Protein AF-A0A3S4J639-F1 (afdb_monomer_lite)

Structure (mmCIF, N/CA/C/O backbone):
data_AF-A0A3S4J639-F1
#
_entry.id   AF-A0A3S4J639-F1
#
loop_
_atom_site.group_PDB
_atom_site.id
_atom_site.type_symbol
_atom_site.label_atom_id
_atom_site.label_alt_id
_atom_site.label_comp_id
_atom_site.label_asym_id
_atom_site.label_entity_id
_atom_site.label_seq_id
_atom_site.pdbx_PDB_ins_code
_atom_site.Cartn_x
_atom_site.Cartn_y
_atom_site.Cartn_z
_atom_site.occupancy
_atom_site.B_iso_or_equiv
_atom_site.auth_seq_id
_atom_site.auth_comp_id
_atom_site.auth_asym_id
_atom_site.auth_atom_id
_atom_site.pdbx_PDB_model_num
ATOM 1 N N . MET A 1 1 ? -2.986 -2.189 -12.716 1.00 57.12 1 MET A N 1
ATOM 2 C CA . MET A 1 1 ? -3.642 -1.630 -11.505 1.00 57.12 1 MET A CA 1
ATOM 3 C C . MET A 1 1 ? -4.311 -2.716 -10.653 1.00 57.12 1 MET A C 1
ATOM 5 O O . MET A 1 1 ? -4.065 -2.722 -9.459 1.00 57.12 1 MET A O 1
ATOM 9 N N . HIS A 1 2 ? -5.054 -3.672 -11.236 1.00 68.25 2 HIS A N 1
ATOM 10 C CA . HIS A 1 2 ? -5.574 -4.851 -10.508 1.00 68.25 2 HIS A CA 1
ATOM 11 C C . HIS A 1 2 ? -4.480 -5.759 -9.915 1.00 68.25 2 HIS A C 1
ATOM 13 O O . HIS A 1 2 ? -4.654 -6.271 -8.815 1.00 68.25 2 HIS A O 1
ATOM 19 N N . MET A 1 3 ? -3.333 -5.900 -10.593 1.00 84.94 3 MET A N 1
ATOM 20 C CA . MET A 1 3 ? -2.235 -6.765 -10.136 1.00 84.94 3 MET A CA 1
ATOM 21 C C . MET A 1 3 ? -1.687 -6.385 -8.755 1.00 84.94 3 MET A C 1
ATOM 23 O O . MET A 1 3 ? -1.402 -7.276 -7.970 1.00 84.94 3 MET A O 1
ATOM 27 N N . LEU A 1 4 ? -1.598 -5.090 -8.420 1.00 91.25 4 LEU A N 1
ATOM 28 C CA . LEU A 1 4 ? -1.104 -4.658 -7.106 1.00 91.25 4 LEU A CA 1
ATOM 29 C C . LEU A 1 4 ? -2.045 -5.094 -5.983 1.00 91.25 4 LEU A C 1
ATOM 31 O O . LEU A 1 4 ? 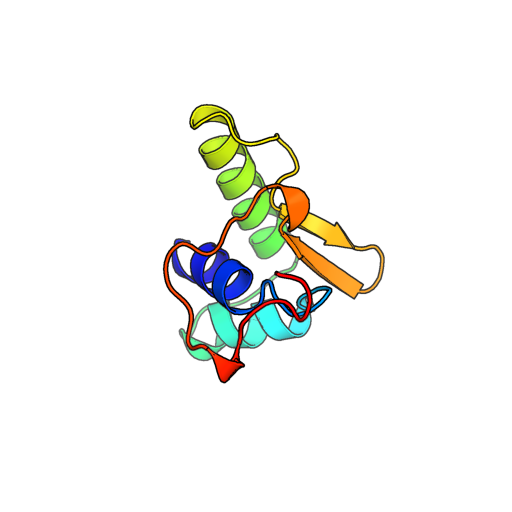-1.595 -5.606 -4.966 1.00 91.25 4 LEU A O 1
ATOM 35 N N . PHE A 1 5 ? -3.351 -4.901 -6.176 1.00 90.81 5 PHE A N 1
ATOM 36 C CA . PHE A 1 5 ? -4.340 -5.266 -5.168 1.00 90.81 5 PHE A CA 1
ATOM 37 C C . PHE A 1 5 ? -4.370 -6.780 -4.941 1.00 90.81 5 PHE A C 1
ATOM 39 O O . PHE A 1 5 ? -4.285 -7.228 -3.803 1.00 90.81 5 PHE A O 1
ATOM 46 N N . VAL A 1 6 ? -4.390 -7.562 -6.026 1.00 89.56 6 VAL A N 1
ATOM 47 C CA . VAL A 1 6 ? -4.328 -9.029 -5.954 1.00 89.56 6 VAL A CA 1
ATOM 48 C C . VAL A 1 6 ? -3.033 -9.492 -5.287 1.00 89.56 6 VAL A C 1
ATOM 50 O O . VAL A 1 6 ? -3.077 -10.354 -4.419 1.00 89.56 6 VAL A O 1
ATOM 53 N N . TYR A 1 7 ? -1.891 -8.896 -5.634 1.00 91.88 7 TYR A N 1
ATOM 54 C CA . TYR A 1 7 ? -0.606 -9.254 -5.035 1.00 91.88 7 TYR A CA 1
ATOM 55 C C . TYR A 1 7 ? -0.594 -9.016 -3.522 1.00 91.88 7 TYR A C 1
ATOM 57 O O . TYR A 1 7 ? -0.179 -9.888 -2.763 1.00 91.88 7 TYR A O 1
ATOM 65 N N . LEU A 1 8 ? -1.101 -7.864 -3.072 1.00 91.62 8 LEU A N 1
ATOM 66 C CA . LEU A 1 8 ? -1.209 -7.559 -1.648 1.00 91.62 8 LEU A CA 1
ATOM 67 C C . LEU A 1 8 ? -2.176 -8.510 -0.922 1.00 91.62 8 LEU A C 1
ATOM 69 O O . LEU A 1 8 ? -1.865 -8.939 0.184 1.00 91.62 8 LEU A O 1
ATOM 73 N N . LEU A 1 9 ? -3.304 -8.883 -1.540 1.00 87.88 9 LEU A N 1
ATOM 74 C CA . LEU A 1 9 ? -4.239 -9.867 -0.977 1.00 87.88 9 LEU A CA 1
ATOM 75 C C . LEU A 1 9 ? -3.604 -11.258 -0.865 1.00 87.88 9 LEU A C 1
ATOM 77 O O . LEU A 1 9 ? -3.717 -11.909 0.166 1.00 87.88 9 LEU A O 1
ATOM 81 N N . LEU A 1 10 ? -2.870 -11.709 -1.882 1.00 85.25 10 LEU A N 1
ATOM 82 C CA . LEU A 1 10 ? -2.160 -12.994 -1.832 1.00 85.25 10 LEU A CA 1
ATOM 83 C C . LEU A 1 10 ? -1.042 -13.001 -0.780 1.00 85.25 10 LEU A C 1
ATOM 85 O O . LEU A 1 10 ? -0.722 -14.044 -0.218 1.00 85.25 10 LEU A O 1
ATOM 89 N N . ARG A 1 11 ? -0.467 -11.833 -0.484 1.00 83.25 11 ARG A N 1
ATOM 90 C CA . ARG A 1 11 ? 0.551 -11.639 0.554 1.00 83.25 11 ARG A CA 1
ATOM 91 C C . ARG A 1 11 ? -0.030 -11.201 1.903 1.00 83.25 11 ARG A C 1
ATOM 93 O O . ARG A 1 11 ? 0.757 -10.870 2.779 1.00 83.25 11 ARG A O 1
ATOM 100 N N . HIS A 1 12 ? -1.350 -11.224 2.114 1.00 71.38 12 HIS A N 1
ATOM 101 C CA . HIS A 1 12 ? -1.968 -10.719 3.354 1.00 71.38 12 HIS A CA 1
ATOM 102 C C . HIS A 1 12 ? -1.490 -11.440 4.631 1.00 71.38 12 HIS A C 1
ATOM 104 O O . HIS A 1 12 ? -1.440 -10.828 5.694 1.00 71.38 12 HIS A O 1
ATOM 110 N N . ASN A 1 13 ? -1.062 -12.705 4.520 1.00 68.69 13 ASN A N 1
ATOM 111 C CA . ASN A 1 13 ? -0.445 -13.464 5.618 1.00 68.69 13 ASN A CA 1
ATOM 112 C C . ASN A 1 13 ? 0.943 -12.929 6.024 1.00 68.69 13 ASN A C 1
ATOM 114 O O . ASN A 1 13 ? 1.444 -13.228 7.108 1.00 68.69 13 ASN A O 1
ATOM 118 N N . HIS A 1 14 ? 1.585 -12.133 5.168 1.00 67.00 14 HIS A N 1
ATOM 119 C CA . HIS A 1 14 ? 2.810 -11.418 5.494 1.00 67.00 14 HIS A CA 1
ATOM 120 C C . HIS A 1 14 ? 2.436 -10.080 6.141 1.00 67.00 14 HIS A C 1
ATOM 122 O O . HIS A 1 14 ? 1.591 -9.347 5.637 1.00 67.00 14 HIS A O 1
ATOM 128 N N . LYS A 1 15 ? 3.111 -9.709 7.238 1.00 80.50 15 LYS A N 1
ATOM 129 C CA . LYS A 1 15 ? 2.832 -8.455 7.973 1.00 80.50 15 LYS A CA 1
ATOM 130 C C . LYS A 1 15 ? 2.839 -7.205 7.075 1.00 80.50 15 LYS A C 1
ATOM 132 O O . LYS A 1 15 ? 2.180 -6.220 7.409 1.00 80.50 15 LYS A O 1
ATOM 137 N N . PHE A 1 16 ? 3.629 -7.214 6.000 1.00 89.94 16 PHE A N 1
ATOM 138 C CA . PHE A 1 16 ? 3.730 -6.159 4.991 1.00 89.94 16 PHE A CA 1
ATOM 139 C C . PHE A 1 16 ? 4.464 -6.679 3.742 1.00 89.94 16 PHE A C 1
ATOM 141 O O . PHE A 1 16 ? 5.157 -7.694 3.801 1.00 89.94 16 PHE A O 1
ATOM 148 N N . VAL A 1 17 ? 4.366 -5.924 2.649 1.00 93.88 17 VAL A N 1
ATOM 149 C CA . VAL A 1 17 ? 5.115 -6.081 1.394 1.00 93.88 17 VAL A CA 1
ATOM 150 C C . VAL A 1 17 ? 5.965 -4.828 1.178 1.00 93.88 17 VAL A C 1
ATOM 152 O O . VAL A 1 17 ? 5.446 -3.713 1.303 1.00 93.88 17 VAL A O 1
ATOM 155 N N . SER A 1 18 ? 7.263 -4.976 0.889 1.00 94.69 18 SER A N 1
ATOM 156 C CA . SER A 1 18 ? 8.167 -3.824 0.742 1.00 94.69 18 SER A CA 1
ATOM 157 C C . SER A 1 18 ? 7.892 -3.017 -0.530 1.00 94.69 18 SER A C 1
ATOM 159 O O . SER A 1 18 ? 7.244 -3.486 -1.468 1.00 94.69 18 SER A O 1
ATOM 161 N N . LYS A 1 19 ? 8.371 -1.766 -0.572 1.00 94.12 19 LYS A N 1
ATOM 162 C CA . LYS A 1 19 ? 8.230 -0.935 -1.779 1.00 94.12 19 LYS A CA 1
ATOM 163 C C . LYS A 1 19 ? 9.013 -1.544 -2.930 1.00 94.12 19 LYS A C 1
ATOM 165 O O . LYS A 1 19 ? 8.490 -1.619 -4.032 1.00 94.12 19 LYS A O 1
ATOM 170 N N . GLU A 1 20 ? 10.228 -1.991 -2.647 1.00 94.69 20 GLU A N 1
ATOM 171 C CA . GLU A 1 20 ? 11.147 -2.616 -3.591 1.00 94.69 20 GLU A CA 1
ATOM 172 C C . GLU A 1 20 ? 10.514 -3.876 -4.190 1.00 94.69 20 GLU A C 1
ATOM 174 O O . GLU A 1 20 ? 10.473 -4.018 -5.409 1.00 94.69 20 GLU A O 1
ATOM 179 N N . GLU A 1 21 ? 9.910 -4.731 -3.357 1.00 94.38 21 GLU A N 1
ATOM 180 C CA . GLU A 1 21 ? 9.193 -5.921 -3.821 1.00 94.38 21 GLU A CA 1
ATOM 181 C C . GLU A 1 21 ? 8.032 -5.552 -4.753 1.00 94.38 21 GLU A C 1
ATOM 183 O O . GLU A 1 21 ? 7.859 -6.181 -5.798 1.00 94.38 21 GLU A O 1
ATOM 188 N N . LEU A 1 22 ? 7.254 -4.517 -4.418 1.00 93.88 22 LEU A N 1
ATOM 189 C CA . LEU A 1 22 ? 6.171 -4.047 -5.285 1.00 93.88 22 LEU A CA 1
ATOM 190 C C . LEU A 1 22 ? 6.698 -3.472 -6.604 1.00 93.88 22 LEU A C 1
ATOM 192 O O . LEU A 1 22 ? 6.103 -3.741 -7.644 1.00 93.88 22 LEU A O 1
ATOM 196 N N . MET A 1 23 ? 7.794 -2.708 -6.593 1.00 93.81 23 MET A N 1
ATOM 197 C CA . MET A 1 23 ? 8.378 -2.161 -7.824 1.00 93.81 23 MET A CA 1
ATOM 198 C C . MET A 1 23 ? 8.826 -3.277 -8.769 1.00 93.81 23 MET A C 1
ATOM 200 O O . MET A 1 23 ? 8.451 -3.263 -9.942 1.00 93.81 23 MET A O 1
ATOM 204 N N . VAL A 1 24 ? 9.539 -4.275 -8.243 1.00 94.00 24 VAL A N 1
ATOM 205 C CA . VAL A 1 24 ? 10.046 -5.403 -9.033 1.00 94.00 24 VAL A CA 1
ATOM 206 C C . VAL A 1 24 ? 8.891 -6.245 -9.580 1.00 94.00 24 VAL A C 1
ATOM 208 O O . VAL A 1 24 ? 8.777 -6.446 -10.787 1.00 94.00 24 VAL A O 1
ATOM 211 N N . ASN A 1 25 ? 7.984 -6.707 -8.713 1.00 92.12 25 ASN A N 1
ATOM 212 C CA . ASN A 1 25 ? 6.969 -7.692 -9.105 1.00 92.12 25 ASN A CA 1
ATOM 213 C C . ASN A 1 25 ? 5.796 -7.093 -9.892 1.00 92.12 25 ASN A C 1
ATOM 215 O O . ASN A 1 25 ? 5.178 -7.789 -10.696 1.00 92.12 25 ASN A O 1
ATOM 219 N N . ILE A 1 26 ? 5.452 -5.822 -9.664 1.00 91.06 26 ILE A N 1
ATOM 220 C CA . ILE A 1 26 ? 4.289 -5.200 -10.312 1.00 91.06 26 ILE A CA 1
ATOM 221 C C . ILE A 1 26 ? 4.686 -4.385 -11.542 1.00 91.06 26 ILE A C 1
ATOM 223 O O . ILE A 1 26 ? 3.930 -4.376 -12.514 1.00 91.06 26 ILE A O 1
ATOM 227 N N . TRP A 1 27 ? 5.838 -3.710 -11.531 1.00 92.81 27 TRP A N 1
ATOM 228 C CA . TRP A 1 27 ? 6.263 -2.861 -12.648 1.00 92.81 27 TRP A CA 1
ATOM 229 C C . TRP A 1 27 ? 7.338 -3.519 -13.504 1.00 92.81 27 TRP A C 1
ATOM 231 O O . TRP A 1 27 ? 7.071 -3.791 -14.673 1.00 92.81 27 TRP A O 1
ATOM 241 N N . GLU A 1 28 ? 8.514 -3.803 -12.946 1.00 91.44 28 GLU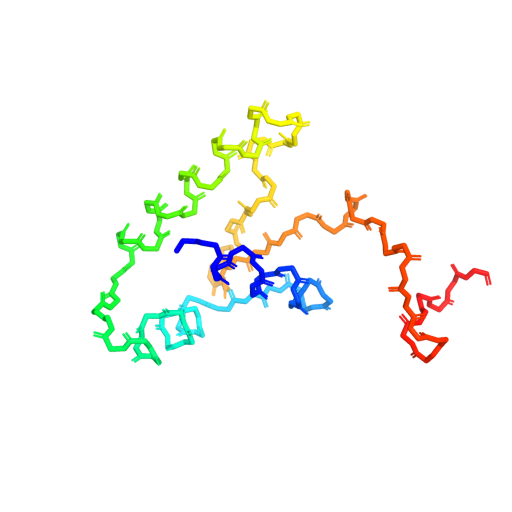 A N 1
ATOM 242 C CA . GLU A 1 28 ? 9.661 -4.273 -13.738 1.00 91.44 28 GLU A CA 1
ATOM 243 C C . GLU A 1 28 ? 9.378 -5.623 -14.402 1.00 91.44 28 GLU A C 1
ATOM 245 O O . GLU A 1 28 ? 9.600 -5.775 -15.600 1.00 91.44 28 GLU A O 1
ATOM 250 N N . GLY A 1 29 ? 8.761 -6.559 -13.673 1.00 88.00 29 GLY A N 1
ATOM 251 C CA . GLY A 1 29 ? 8.313 -7.847 -14.215 1.00 88.00 29 GLY A CA 1
ATOM 252 C C . GLY A 1 29 ? 7.267 -7.738 -15.335 1.00 88.00 29 GLY A C 1
ATOM 253 O O . GLY A 1 29 ? 7.015 -8.713 -16.034 1.00 88.00 29 GLY A O 1
ATOM 254 N N . ASN A 1 30 ? 6.676 -6.554 -15.532 1.00 84.44 30 ASN A N 1
ATOM 255 C CA . ASN A 1 30 ? 5.744 -6.240 -16.617 1.00 84.44 30 ASN A CA 1
ATOM 256 C C . ASN A 1 30 ? 6.338 -5.245 -17.638 1.00 84.44 30 ASN A C 1
ATOM 258 O O . ASN A 1 30 ? 5.585 -4.636 -18.398 1.00 84.44 30 ASN A O 1
ATOM 262 N N . ASN A 1 31 ? 7.665 -5.056 -17.661 1.00 89.38 31 ASN A N 1
ATOM 263 C CA . ASN A 1 31 ? 8.376 -4.093 -18.516 1.00 89.38 31 ASN A CA 1
ATOM 264 C C . ASN A 1 31 ? 7.901 -2.635 -18.348 1.00 89.38 31 ASN A C 1
ATOM 266 O O . ASN A 1 31 ? 7.930 -1.840 -19.289 1.00 89.38 31 ASN A O 1
ATOM 27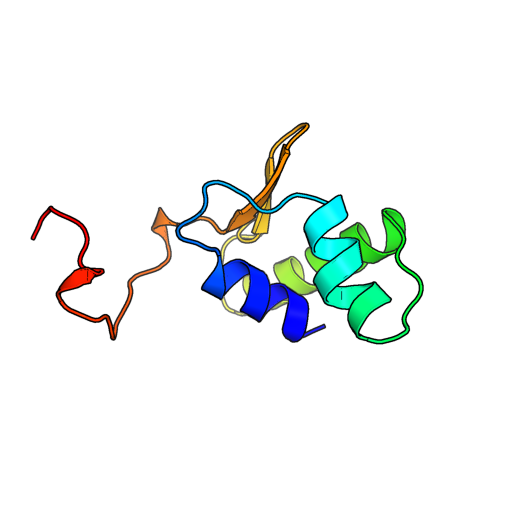0 N N . LEU A 1 32 ? 7.445 -2.271 -17.148 1.00 89.50 32 LEU A N 1
ATOM 271 C CA . LEU A 1 32 ? 7.057 -0.908 -16.793 1.00 89.50 32 LEU A CA 1
ATOM 272 C C . LEU A 1 32 ? 8.134 -0.259 -15.922 1.00 89.50 32 LEU A C 1
ATOM 274 O O . LEU A 1 32 ? 8.772 -0.922 -15.112 1.00 89.50 32 LEU A O 1
ATOM 278 N N . ILE A 1 33 ? 8.273 1.064 -16.026 1.00 89.31 33 ILE A N 1
ATOM 279 C CA . ILE A 1 33 ? 9.208 1.830 -15.194 1.00 89.31 33 ILE A CA 1
ATOM 280 C C . ILE A 1 33 ? 8.547 2.139 -13.838 1.00 89.31 33 ILE A C 1
ATOM 282 O O . ILE A 1 33 ? 7.507 2.815 -13.811 1.00 89.31 33 ILE A O 1
ATOM 286 N N . PRO A 1 34 ? 9.111 1.668 -12.711 1.00 91.19 34 PRO A N 1
ATOM 287 C CA . PRO A 1 34 ? 8.597 1.979 -11.385 1.00 91.19 34 PRO A CA 1
ATOM 288 C C . PRO A 1 34 ? 8.986 3.388 -10.926 1.00 91.19 34 PRO A C 1
ATOM 290 O O . PRO A 1 34 ? 10.021 3.938 -11.295 1.00 91.19 34 PRO A O 1
ATOM 293 N N . SER A 1 35 ? 8.175 3.968 -10.040 1.00 93.38 35 SER A N 1
ATOM 294 C CA . SER A 1 35 ? 8.594 5.105 -9.217 1.00 93.38 35 SER A CA 1
ATOM 295 C C . SER A 1 35 ? 7.783 5.166 -7.929 1.00 93.38 35 SER A C 1
ATOM 297 O O . SER A 1 35 ? 6.613 4.773 -7.890 1.00 93.38 35 SER A O 1
ATOM 299 N N . THR A 1 36 ? 8.373 5.711 -6.863 1.00 91.69 36 THR A N 1
ATOM 300 C CA . THR A 1 36 ? 7.676 5.894 -5.578 1.00 91.69 36 THR A CA 1
ATOM 301 C C . THR A 1 36 ? 6.408 6.733 -5.736 1.00 91.69 36 THR A C 1
ATOM 303 O O . THR A 1 36 ? 5.380 6.420 -5.134 1.00 91.69 36 THR A O 1
ATOM 306 N N . GLN A 1 37 ? 6.446 7.759 -6.592 1.00 93.56 37 GLN A N 1
ATOM 307 C CA . GLN A 1 37 ? 5.280 8.584 -6.900 1.00 93.56 37 GLN A CA 1
ATOM 308 C C . GLN A 1 37 ? 4.183 7.765 -7.591 1.00 93.56 37 GLN A C 1
ATOM 310 O O . GLN A 1 37 ? 3.011 7.875 -7.227 1.00 93.56 37 GLN A O 1
ATOM 315 N N . ARG A 1 38 ? 4.550 6.906 -8.550 1.00 92.62 38 ARG A N 1
ATOM 316 C CA . ARG A 1 38 ? 3.596 6.050 -9.260 1.00 92.62 38 ARG A CA 1
ATOM 317 C C . ARG A 1 38 ? 2.946 5.034 -8.325 1.00 92.62 38 ARG A C 1
ATOM 319 O O . ARG A 1 38 ? 1.731 4.860 -8.386 1.00 92.62 38 ARG A O 1
ATOM 326 N N . LEU A 1 39 ? 3.724 4.419 -7.436 1.00 93.88 39 LEU A N 1
ATOM 327 C CA . LEU A 1 39 ? 3.211 3.504 -6.415 1.00 93.88 39 LEU A CA 1
ATOM 328 C C . LEU A 1 39 ? 2.203 4.201 -5.493 1.00 93.88 39 LEU A C 1
ATOM 330 O O . LEU A 1 39 ? 1.098 3.696 -5.298 1.00 93.88 39 LEU A O 1
ATOM 334 N N . TRP A 1 40 ? 2.544 5.390 -4.991 1.00 93.62 40 TRP A N 1
ATOM 335 C CA . TRP A 1 40 ? 1.649 6.186 -4.149 1.00 93.62 40 TRP A CA 1
ATOM 336 C C . TRP A 1 40 ? 0.340 6.544 -4.867 1.00 93.62 40 TRP A C 1
ATOM 338 O O . TRP A 1 40 ? -0.739 6.361 -4.307 1.00 93.62 40 TRP A O 1
ATOM 348 N N . GLN A 1 41 ? 0.414 6.981 -6.130 1.00 93.88 41 GLN A N 1
ATOM 349 C CA . GLN A 1 41 ? -0.771 7.284 -6.940 1.00 93.88 41 GLN A CA 1
ATOM 350 C C . GLN A 1 41 ? -1.672 6.058 -7.113 1.00 93.88 41 GLN A C 1
ATOM 352 O O . GLN A 1 41 ? -2.889 6.158 -6.964 1.00 93.88 41 GLN A O 1
ATOM 357 N N . VAL A 1 42 ? -1.086 4.898 -7.427 1.00 93.69 42 VAL A N 1
ATOM 358 C CA . VAL A 1 42 ? -1.844 3.657 -7.616 1.00 93.69 42 VAL A CA 1
ATOM 359 C C . VAL A 1 42 ? -2.523 3.224 -6.321 1.00 93.69 42 VAL A C 1
ATOM 361 O O . VAL A 1 42 ? -3.712 2.917 -6.355 1.00 93.69 42 VAL A O 1
ATOM 364 N N . ILE A 1 43 ? -1.817 3.247 -5.190 1.00 94.94 43 ILE A N 1
ATOM 365 C CA . ILE A 1 43 ? -2.387 2.861 -3.892 1.00 94.94 43 ILE A CA 1
ATOM 366 C C . ILE A 1 43 ? -3.512 3.805 -3.473 1.00 94.94 43 ILE A C 1
ATOM 368 O O . ILE A 1 43 ? -4.578 3.337 -3.085 1.00 94.94 43 ILE A O 1
ATOM 372 N N . ASN A 1 44 ? -3.338 5.117 -3.620 1.00 94.94 44 ASN A N 1
ATOM 373 C CA . ASN A 1 44 ? -4.398 6.063 -3.273 1.00 94.94 44 ASN A CA 1
ATOM 374 C C . ASN A 1 44 ? -5.632 5.914 -4.158 1.00 94.94 44 ASN A C 1
ATOM 376 O O . ASN A 1 44 ? -6.755 5.983 -3.668 1.00 94.94 44 ASN A O 1
ATOM 380 N N . ASN A 1 45 ? -5.438 5.692 -5.458 1.00 94.88 45 ASN A N 1
ATOM 381 C CA . ASN A 1 45 ? -6.553 5.444 -6.365 1.00 94.88 45 ASN A CA 1
ATOM 382 C C . ASN A 1 45 ? -7.270 4.128 -6.039 1.00 94.88 45 ASN A C 1
ATOM 384 O O . ASN A 1 45 ? -8.483 4.051 -6.210 1.00 94.88 45 ASN A O 1
ATOM 388 N N . LEU A 1 46 ? -6.545 3.107 -5.572 1.00 94.81 46 LEU A N 1
ATOM 389 C CA . LEU A 1 46 ? -7.146 1.863 -5.093 1.00 94.81 46 LEU A CA 1
ATOM 390 C C . LEU A 1 46 ? -7.949 2.094 -3.814 1.00 94.81 46 LEU A C 1
ATOM 392 O O . LEU A 1 46 ? -9.124 1.755 -3.802 1.00 94.81 46 LEU A O 1
ATOM 396 N N . ASN A 1 47 ? -7.376 2.735 -2.794 1.00 94.88 47 ASN A N 1
ATOM 397 C CA . ASN A 1 47 ? -8.096 3.036 -1.553 1.00 94.88 47 ASN A CA 1
ATOM 398 C C . ASN A 1 47 ? -9.375 3.843 -1.804 1.00 94.88 47 ASN A C 1
ATOM 400 O O . ASN A 1 47 ? -10.416 3.470 -1.286 1.00 94.88 47 ASN A O 1
ATOM 404 N N . LYS A 1 48 ? -9.345 4.861 -2.675 1.00 95.62 48 LYS A N 1
ATOM 405 C CA . LYS A 1 48 ? -10.557 5.609 -3.061 1.00 95.62 48 LYS A CA 1
ATOM 406 C C . LYS A 1 48 ? -11.632 4.716 -3.681 1.00 95.62 48 LYS A C 1
ATOM 408 O O . LYS A 1 48 ? -12.813 4.889 -3.416 1.00 95.62 48 LYS A O 1
ATOM 413 N N . LYS A 1 49 ? -11.240 3.763 -4.532 1.00 94.75 49 LYS A N 1
ATOM 414 C CA . LYS A 1 49 ? -12.188 2.812 -5.132 1.00 94.75 49 LYS A CA 1
ATOM 415 C C . LYS A 1 49 ? -12.756 1.849 -4.095 1.00 94.75 49 LYS A C 1
ATOM 417 O O . LYS A 1 49 ? -13.934 1.538 -4.164 1.00 94.75 49 LYS A O 1
ATOM 422 N N . LEU A 1 50 ? -11.930 1.382 -3.163 1.00 92.81 50 LEU A N 1
ATOM 423 C CA . LEU A 1 50 ? -12.348 0.492 -2.080 1.00 92.81 50 LEU A CA 1
ATOM 424 C C . LEU A 1 50 ? -13.280 1.218 -1.096 1.00 92.81 50 LEU A C 1
ATOM 426 O O . LEU A 1 50 ? -14.271 0.643 -0.664 1.00 92.81 50 LEU A O 1
ATOM 430 N N . GLU A 1 51 ? -13.024 2.497 -0.830 1.00 94.81 51 GLU A N 1
ATOM 431 C CA . GLU A 1 51 ? -13.885 3.363 -0.020 1.00 94.81 51 GLU A CA 1
ATOM 432 C C . GLU A 1 51 ? -15.285 3.517 -0.623 1.00 94.81 51 GLU A C 1
ATOM 434 O O . GLU A 1 51 ? -16.282 3.362 0.077 1.00 94.81 51 GLU A O 1
ATOM 439 N N . LEU A 1 52 ? -15.380 3.701 -1.945 1.00 96.06 52 LEU A N 1
ATOM 440 C CA . LEU A 1 52 ? -16.667 3.702 -2.657 1.00 96.06 52 LEU A CA 1
ATOM 441 C C . LEU A 1 52 ? -17.422 2.364 -2.556 1.00 96.06 52 LEU A C 1
ATOM 443 O O . LEU A 1 52 ? -18.628 2.330 -2.781 1.00 96.06 52 LEU A O 1
ATOM 447 N N . LEU A 1 53 ? -16.723 1.273 -2.234 1.00 93.12 53 LEU A N 1
ATOM 448 C CA . LEU A 1 53 ? -17.294 -0.058 -2.014 1.00 93.12 53 LEU A CA 1
ATOM 449 C C . LEU A 1 53 ? -17.578 -0.344 -0.527 1.00 93.12 53 LEU A C 1
ATOM 451 O O . LEU A 1 53 ? -17.952 -1.464 -0.190 1.00 93.12 53 LEU A O 1
ATOM 455 N N . GLY A 1 54 ? -17.408 0.644 0.357 1.00 91.38 54 GLY A N 1
ATOM 456 C CA . GLY A 1 54 ? -17.686 0.525 1.790 1.00 91.38 54 GLY A CA 1
ATOM 457 C C . GLY A 1 54 ? -16.529 -0.012 2.636 1.00 91.38 54 GLY A C 1
ATOM 458 O O . GLY A 1 54 ? -16.719 -0.248 3.826 1.00 91.38 54 GLY A O 1
ATOM 459 N N . LEU A 1 55 ? -15.336 -0.192 2.061 1.00 91.06 55 LEU A N 1
ATOM 460 C CA . LEU A 1 55 ? -14.131 -0.517 2.831 1.00 91.06 55 LEU A CA 1
ATOM 461 C C . LEU A 1 55 ? -13.521 0.758 3.443 1.00 91.06 55 LEU A C 1
ATOM 463 O O . LEU A 1 55 ? -13.748 1.858 2.941 1.00 91.06 55 LEU A O 1
ATOM 467 N N . PRO A 1 56 ? -12.711 0.666 4.507 1.00 90.69 56 PRO A N 1
ATOM 468 C CA . PRO A 1 56 ? -12.099 1.849 5.096 1.00 90.69 56 PRO A CA 1
ATOM 469 C C . PRO A 1 56 ? -11.143 2.568 4.141 1.00 90.69 56 PRO A C 1
ATOM 471 O O . PRO A 1 56 ? -10.379 1.945 3.400 1.00 90.69 56 PRO A O 1
ATOM 474 N N . ALA A 1 57 ? -11.069 3.894 4.269 1.00 89.69 57 ALA A N 1
ATOM 475 C CA . ALA A 1 57 ? -10.207 4.760 3.456 1.00 89.69 57 ALA A CA 1
ATOM 476 C C . ALA A 1 57 ? -8.707 4.391 3.490 1.00 89.69 57 ALA A C 1
ATOM 478 O O . ALA A 1 57 ? -7.938 4.747 2.598 1.00 89.69 57 ALA A O 1
ATOM 479 N N . ASN A 1 58 ? -8.264 3.677 4.524 1.00 89.19 58 ASN A N 1
ATOM 480 C CA . ASN A 1 58 ? -6.892 3.214 4.704 1.00 89.19 58 ASN A CA 1
ATOM 481 C C . ASN A 1 58 ? -6.771 1.679 4.701 1.00 89.19 58 ASN A C 1
ATOM 483 O O . ASN A 1 58 ? -5.861 1.144 5.337 1.00 89.19 58 ASN A O 1
ATOM 487 N N . PHE A 1 59 ? -7.667 0.976 3.998 1.00 92.12 59 PHE A N 1
ATOM 488 C CA . PHE A 1 59 ? -7.634 -0.482 3.830 1.00 92.12 59 PHE A CA 1
ATOM 489 C C . PHE A 1 59 ? -6.234 -0.987 3.445 1.00 92.12 59 PHE A C 1
ATOM 491 O O . PHE A 1 59 ? -5.669 -1.848 4.121 1.00 92.12 59 PHE A O 1
ATOM 498 N N . ILE A 1 60 ? -5.626 -0.370 2.424 1.00 93.81 60 ILE A N 1
ATOM 499 C CA . ILE A 1 60 ? -4.198 -0.505 2.124 1.00 93.81 60 ILE A CA 1
ATOM 500 C C . ILE A 1 60 ? -3.455 0.622 2.843 1.00 93.81 60 ILE A C 1
ATOM 502 O O . ILE A 1 60 ? -3.601 1.794 2.488 1.00 93.81 60 ILE A O 1
ATOM 506 N N . HIS A 1 61 ? -2.627 0.296 3.833 1.00 92.62 61 HIS A N 1
ATOM 507 C CA . HIS A 1 61 ? -1.920 1.294 4.636 1.00 92.62 61 HIS A CA 1
ATOM 508 C C . HIS A 1 61 ? -0.403 1.179 4.500 1.00 92.62 61 HIS A C 1
ATOM 510 O O . HIS A 1 61 ? 0.157 0.105 4.272 1.00 92.62 61 HIS A O 1
ATOM 516 N N . ASN A 1 62 ? 0.280 2.317 4.638 1.00 93.44 62 ASN A N 1
ATOM 517 C CA . ASN A 1 62 ? 1.734 2.341 4.692 1.00 93.44 62 ASN A CA 1
ATOM 518 C C . ASN A 1 62 ? 2.213 1.942 6.089 1.00 93.44 62 ASN A C 1
ATOM 520 O O . ASN A 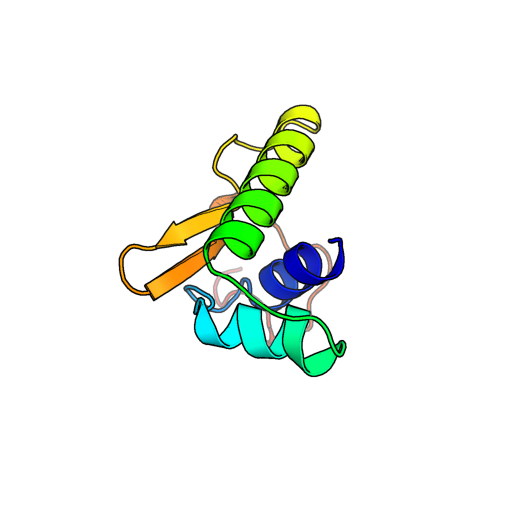1 62 ? 1.805 2.524 7.093 1.00 93.44 62 ASN A O 1
ATOM 524 N N . VAL A 1 63 ? 3.139 0.995 6.133 1.00 92.50 63 VAL A N 1
ATOM 525 C CA . VAL A 1 63 ? 3.882 0.642 7.331 1.00 92.50 63 VAL A CA 1
ATOM 526 C C . VAL A 1 63 ? 5.218 1.374 7.269 1.00 92.50 63 VAL A C 1
ATOM 528 O O . VAL A 1 63 ? 6.072 1.054 6.435 1.00 92.50 63 VAL A O 1
ATOM 531 N N . LYS A 1 64 ? 5.392 2.377 8.139 1.00 91.19 64 LYS A N 1
ATOM 532 C CA . LYS A 1 64 ? 6.553 3.280 8.133 1.00 91.19 64 LYS A CA 1
ATOM 533 C C . LYS A 1 64 ? 7.868 2.495 8.074 1.00 91.19 64 LYS A C 1
ATOM 535 O O . LYS A 1 64 ? 8.106 1.613 8.893 1.00 91.19 64 LYS A O 1
ATOM 540 N N . GLY A 1 65 ? 8.699 2.819 7.081 1.00 90.75 65 GLY A N 1
ATOM 541 C CA . GLY A 1 65 ? 10.012 2.199 6.859 1.00 90.75 65 GLY A CA 1
ATOM 542 C C . GLY A 1 65 ? 9.990 0.746 6.374 1.00 90.75 65 GLY A C 1
ATOM 543 O O . GLY A 1 65 ? 11.054 0.183 6.163 1.00 90.75 65 GLY A O 1
ATOM 544 N N . ARG A 1 66 ? 8.812 0.132 6.196 1.00 92.38 66 ARG A N 1
ATOM 545 C CA . ARG A 1 66 ? 8.690 -1.294 5.858 1.00 92.38 66 ARG A CA 1
ATOM 546 C C . ARG A 1 66 ? 7.984 -1.550 4.534 1.00 92.38 66 ARG A C 1
ATOM 548 O O . ARG A 1 66 ? 8.417 -2.419 3.792 1.00 92.38 66 ARG A O 1
ATOM 555 N N . GLY A 1 67 ? 6.934 -0.792 4.212 1.00 93.94 67 GLY A N 1
ATOM 556 C CA . GLY A 1 67 ? 6.203 -0.971 2.957 1.00 93.94 67 GLY A CA 1
ATOM 557 C C . GLY A 1 67 ? 4.705 -0.750 3.100 1.00 93.94 67 GLY A C 1
ATOM 558 O O . GLY A 1 67 ? 4.291 0.239 3.702 1.00 93.94 67 GLY A O 1
ATOM 559 N N . TYR A 1 68 ? 3.902 -1.646 2.534 1.00 94.56 68 TYR A N 1
ATOM 560 C CA . TYR A 1 68 ? 2.442 -1.583 2.559 1.00 94.56 68 TYR A CA 1
ATOM 561 C C . TYR A 1 68 ? 1.836 -2.875 3.085 1.00 94.56 68 TYR A C 1
ATOM 563 O O . TYR A 1 68 ? 2.397 -3.951 2.903 1.00 94.56 68 TYR A O 1
ATOM 571 N N . SER A 1 69 ? 0.688 -2.762 3.738 1.00 91.69 69 SER A N 1
ATOM 572 C CA . SER A 1 69 ? -0.062 -3.900 4.255 1.00 91.69 69 SER A CA 1
ATOM 573 C C . SER A 1 69 ? -1.556 -3.681 4.044 1.00 91.69 69 SER A C 1
ATOM 575 O O . SER A 1 69 ? -2.006 -2.540 3.888 1.00 91.69 69 SER A O 1
ATOM 577 N N . ILE A 1 70 ? -2.308 -4.775 4.012 1.00 90.81 70 ILE A N 1
ATOM 578 C CA . ILE A 1 70 ? -3.767 -4.741 4.027 1.00 90.81 70 ILE A CA 1
ATOM 579 C C . ILE A 1 70 ? -4.231 -4.968 5.464 1.00 90.81 70 ILE A C 1
ATOM 581 O O . ILE A 1 70 ? -3.643 -5.772 6.188 1.00 90.81 70 ILE A O 1
ATOM 585 N N . ARG A 1 71 ? -5.272 -4.251 5.892 1.00 82.50 71 ARG A N 1
ATOM 586 C CA . ARG A 1 71 ? -5.933 -4.539 7.167 1.00 82.50 71 ARG A CA 1
ATOM 587 C C . ARG A 1 71 ? -6.528 -5.947 7.168 1.00 82.50 71 ARG A C 1
ATOM 589 O O . ARG A 1 71 ? -7.455 -6.247 6.425 1.00 82.50 71 ARG A O 1
ATOM 596 N N . TYR A 1 72 ? -5.916 -6.813 7.969 1.00 70.88 72 TYR A N 1
ATOM 597 C CA . TYR A 1 72 ? -6.220 -8.242 8.031 1.00 70.88 72 TYR A CA 1
ATOM 598 C C . TYR A 1 72 ? -7.486 -8.541 8.844 1.00 70.88 72 TYR A C 1
ATOM 600 O O . TYR A 1 72 ? -8.187 -9.499 8.550 1.00 70.88 72 TYR A O 1
ATOM 608 N N . ASP A 1 73 ? -7.804 -7.706 9.834 1.00 69.94 73 ASP A N 1
ATOM 609 C CA . ASP A 1 73 ? -9.006 -7.802 10.674 1.00 69.94 73 ASP A CA 1
ATOM 610 C C . ASP A 1 73 ? -10.318 -7.731 9.879 1.00 69.94 73 ASP A C 1
ATOM 612 O O . ASP A 1 73 ? -11.355 -8.193 10.345 1.00 69.94 73 ASP A O 1
ATOM 616 N N . GLU A 1 74 ? -10.261 -7.215 8.654 1.00 66.88 74 GLU A N 1
ATOM 617 C CA . GLU A 1 74 ? -11.403 -7.072 7.752 1.00 66.88 74 GLU A CA 1
ATOM 618 C C . GLU A 1 74 ? -11.457 -8.165 6.666 1.00 66.88 74 GLU A C 1
ATOM 620 O O . GLU A 1 74 ? -12.344 -8.147 5.813 1.00 66.88 74 GLU A O 1
ATOM 625 N N . ILE A 1 75 ? -10.525 -9.127 6.672 1.00 76.62 75 ILE A N 1
ATOM 626 C CA . ILE A 1 75 ? -10.465 -10.210 5.682 1.00 76.62 75 ILE A CA 1
ATOM 627 C C . ILE A 1 75 ? -10.813 -11.537 6.348 1.00 76.62 75 ILE A C 1
ATOM 629 O O . ILE A 1 75 ? -10.068 -12.061 7.170 1.00 76.62 75 ILE A O 1
ATOM 633 N N . THR A 1 76 ? -11.931 -12.130 5.930 1.00 77.38 76 THR A N 1
ATOM 634 C CA . THR A 1 76 ? -12.283 -13.510 6.286 1.00 77.38 76 THR A CA 1
ATOM 635 C C . THR A 1 76 ? -12.024 -14.436 5.093 1.00 77.38 76 THR A C 1
ATOM 637 O O . THR A 1 76 ? -12.674 -14.278 4.055 1.00 77.38 76 THR A O 1
ATOM 640 N N . PRO A 1 77 ? -11.098 -15.407 5.194 1.00 75.88 77 PRO A N 1
ATOM 641 C CA . PRO A 1 77 ? -10.900 -16.394 4.142 1.00 75.88 77 PRO A CA 1
ATOM 642 C C . PRO A 1 77 ? -12.121 -17.320 4.058 1.00 75.88 77 PRO A C 1
ATOM 644 O O . PRO A 1 77 ? -12.428 -18.048 4.997 1.00 75.88 77 PRO A O 1
ATOM 647 N N . LEU A 1 78 ? -12.818 -17.301 2.918 1.00 81.25 78 LEU A N 1
ATOM 648 C CA . LEU A 1 78 ? -13.983 -18.168 2.680 1.00 81.25 78 LEU A CA 1
ATOM 649 C C . LEU A 1 78 ? -13.584 -19.583 2.236 1.00 81.25 78 LEU A C 1
ATOM 651 O O . LEU A 1 78 ? -14.311 -20.538 2.486 1.00 81.25 78 LEU A O 1
ATOM 655 N N . TYR A 1 79 ? -12.424 -19.709 1.590 1.00 80.75 79 TYR A N 1
ATOM 656 C CA . TYR A 1 79 ? -11.859 -20.974 1.128 1.00 80.75 79 TYR A CA 1
ATOM 657 C C . TYR A 1 79 ? -10.371 -21.006 1.465 1.00 80.75 79 TYR A C 1
ATOM 659 O O . TYR A 1 79 ? -9.625 -20.115 1.061 1.00 80.75 79 TYR A O 1
ATOM 667 N N . TYR A 1 80 ? -9.944 -22.032 2.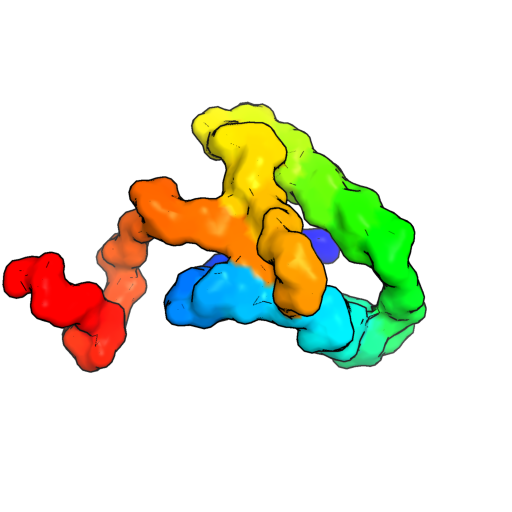195 1.00 78.38 80 TYR A N 1
ATOM 668 C CA . TYR A 1 80 ? -8.554 -22.249 2.589 1.00 78.38 80 TYR A CA 1
ATOM 669 C C . TYR A 1 80 ? -8.262 -23.748 2.641 1.00 78.38 80 TYR A C 1
ATOM 671 O O . TYR A 1 80 ? -9.170 -24.566 2.826 1.00 78.38 80 TYR A O 1
ATOM 679 N N . ARG A 1 81 ? -6.996 -24.137 2.465 1.00 80.44 81 ARG A N 1
ATOM 680 C CA . ARG A 1 81 ? -6.593 -25.518 2.757 1.00 80.44 81 ARG A CA 1
ATOM 681 C C . ARG A 1 81 ? -6.539 -25.689 4.266 1.00 80.44 81 ARG A C 1
ATOM 683 O O . ARG A 1 81 ? -6.076 -24.794 4.956 1.00 80.44 81 ARG A O 1
ATOM 690 N N . VAL A 1 82 ? -6.915 -26.856 4.786 1.00 77.31 82 VAL A N 1
ATOM 691 C CA . VAL A 1 82 ? -6.860 -27.142 6.237 1.00 77.31 82 VAL A CA 1
ATOM 692 C C . VAL A 1 82 ? -5.468 -26.856 6.833 1.00 77.31 82 VAL A C 1
ATOM 694 O O . VAL A 1 82 ? -5.363 -26.397 7.962 1.00 77.31 82 VAL A O 1
ATOM 697 N N . SER A 1 83 ? -4.398 -27.030 6.052 1.00 79.38 83 SER A N 1
ATOM 698 C CA . SER A 1 83 ? -3.019 -26.687 6.437 1.00 79.38 83 SER A CA 1
ATOM 699 C C . SER A 1 83 ? -2.742 -25.186 6.622 1.00 79.38 83 SER A C 1
ATOM 701 O O . SER A 1 83 ? -1.735 -24.822 7.216 1.00 79.38 83 SER A O 1
ATOM 703 N N . GLU A 1 84 ? -3.589 -24.322 6.067 1.00 69.50 84 GLU A N 1
ATOM 704 C CA . GLU A 1 84 ? -3.508 -22.854 6.091 1.00 69.50 84 GLU A CA 1
ATOM 705 C C . GLU A 1 84 ? -4.529 -22.248 7.067 1.00 69.50 84 GLU A C 1
ATOM 707 O O . GLU A 1 84 ? -4.646 -21.026 7.159 1.00 69.50 84 GLU A O 1
ATOM 712 N N . ALA A 1 85 ? -5.283 -23.094 7.780 1.00 65.31 85 ALA A N 1
ATOM 713 C CA . ALA A 1 85 ? -6.253 -22.655 8.766 1.00 65.31 85 ALA A CA 1
ATOM 714 C C . ALA A 1 85 ? -5.552 -21.823 9.858 1.00 65.31 85 ALA A C 1
ATOM 716 O O . ALA A 1 85 ? -4.499 -22.240 10.370 1.00 65.31 85 ALA A O 1
ATOM 717 N N . PRO A 1 86 ? -6.129 -20.676 10.265 1.00 64.25 86 PRO A N 1
ATOM 718 C CA . PRO A 1 86 ? -5.710 -20.008 11.489 1.00 64.25 86 PRO A CA 1
ATOM 719 C C . PRO A 1 86 ? -5.726 -21.046 12.615 1.00 64.25 86 PRO A C 1
ATOM 721 O O . PRO A 1 86 ? -6.697 -21.788 12.735 1.00 64.25 86 PRO A O 1
ATOM 724 N N . HIS A 1 87 ? -4.656 -21.147 13.408 1.00 58.12 87 HIS A N 1
ATOM 725 C CA . HIS A 1 87 ? -4.490 -22.173 14.456 1.00 58.12 87 HIS A CA 1
ATOM 726 C C . HIS A 1 87 ? -5.438 -22.000 15.664 1.00 58.12 87 HIS A C 1
ATOM 728 O O . HIS A 1 87 ? -5.112 -22.358 16.793 1.00 58.12 87 HIS A O 1
ATOM 734 N N . SER A 1 88 ? -6.613 -21.436 15.431 1.00 53.44 88 SER A N 1
ATOM 735 C CA . SER A 1 88 ? -7.635 -21.150 16.420 1.00 53.44 88 SER A CA 1
ATOM 736 C C . SER A 1 88 ? -8.996 -21.121 15.721 1.00 53.44 88 SER A C 1
ATOM 738 O O . SER A 1 88 ? -9.550 -20.059 15.436 1.00 53.44 88 SER A O 1
ATOM 740 N N . LEU A 1 89 ? -9.510 -22.317 15.437 1.00 45.56 89 LEU A N 1
ATOM 741 C CA . LEU A 1 89 ? -10.941 -22.613 15.402 1.00 45.56 89 LEU A CA 1
ATOM 742 C C . LEU A 1 89 ? -11.201 -23.765 16.371 1.00 45.56 89 LEU A C 1
ATOM 744 O O . LEU A 1 89 ? -10.412 -24.736 16.331 1.00 45.56 89 LEU A O 1
#

Seq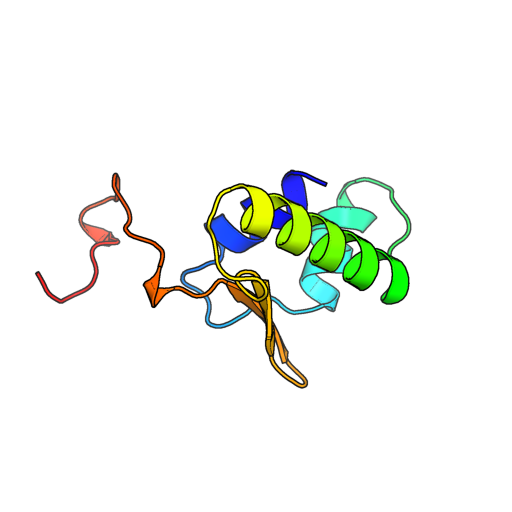uence (89 aa):
MHMLFVYLLLRHNHKFVSKEELMVNIWEGNNLIPSTQRLWQVINNLNKKLELLGLPANFIHNVKGRGYSIRYDEITPLYYRVSEAPHSL

InterPro domains:
  IPR001867 OmpR/PhoB-type DNA-binding domain [PF00486] (7-69)
  IPR001867 OmpR/PhoB-type DNA-binding domain [PS51755] (1-72)
  IPR016032 Signal transduction response regulator, C-terminal effector [SSF46894] (5-70)
  IPR036388 Winged helix-like DNA-binding domain superfamily [G3DSA:1.10.10.10] (1-76)

Radius of gyration: 13.95 Å; chains: 1; bounding box: 29×36×35 Å

Secondary structure (DSSP, 8-state):
-HHHHHHHHHTTTSS-B-HHHHIIIIIGGGT----HHHHHHHHHHHHHHHHTTTS-TTSEEEETTTEEEE-GGG---SS--GGGS-S--

Foldseek 3Di:
DVVLVVVQVVCQVPPADAPVNCCVPVAVVVVHHDDPVVVVVVVQVVLVVVVVVVDDSVQWDADPPGHIHGDCVPDDDPDDDPVPDDPPD

Organism: NCBI:txid158823

pLDDT: mean 86.02, std 11.06, range [45.56, 96.06]